Protein AF-A0A9X1HE15-F1 (afdb_monomer_lite)

Sequence (125 aa):
MEEALKWGICILLVYFLLHNGFDIQVSTKIRYVFDTVNDTISVKSPLYSEKQIMKISEAVIFVQSEMGSWHYALGAKKSQFVKNHRISEFFGSGKKSNRRQDEYEKEVLAKIDKLIEAVYLKRSN

Foldseek 3Di:
DVVVVVVVVVVVVVVVCVVVVVVVQQPPDFDWDCDLVVQWTWTDRPVDDIDTQDGLLQWDWDWDDDPQWIFIWIAGVVQCPPRIHTDGDTAHPDPVSVVVVVVCCVPPVVVSVVSSVVSVVVVVD

Organism: NCBI:txid2872310

pLDDT: mean 73.93, std 10.52, range [52.28, 91.19]

Radius of gyration: 20.79 Å; chains: 1; bounding box: 48×37×65 Å

Structure (mmCIF, N/CA/C/O backbone):
data_AF-A0A9X1HE15-F1
#
_entry.id   AF-A0A9X1HE15-F1
#
loop_
_atom_site.group_PDB
_atom_site.id
_atom_site.type_symbol
_atom_site.label_atom_id
_atom_site.label_alt_id
_atom_site.label_comp_id
_atom_site.label_asym_id
_atom_site.label_entity_id
_atom_site.label_seq_id
_atom_site.pdbx_PDB_ins_code
_atom_site.Cartn_x
_atom_site.Cartn_y
_atom_site.Cartn_z
_atom_site.occupancy
_atom_site.B_iso_or_equiv
_atom_site.auth_seq_id
_atom_site.auth_comp_id
_atom_site.auth_asym_id
_atom_site.auth_atom_id
_atom_site.pdbx_PDB_model_num
ATOM 1 N N . MET A 1 1 ? 31.341 17.967 -38.559 1.00 61.34 1 MET A N 1
ATOM 2 C CA . MET A 1 1 ? 29.932 17.521 -38.438 1.00 61.34 1 MET A CA 1
ATOM 3 C C . MET A 1 1 ? 29.781 16.330 -37.496 1.00 61.34 1 MET A C 1
ATOM 5 O O . MET A 1 1 ? 28.866 16.359 -36.688 1.00 61.34 1 MET A O 1
ATOM 9 N N . GLU A 1 2 ? 30.675 15.336 -37.527 1.00 78.69 2 GLU A N 1
ATOM 10 C CA . GLU A 1 2 ? 30.579 14.151 -36.651 1.00 78.69 2 GLU A CA 1
ATOM 11 C C . GLU A 1 2 ? 30.657 14.452 -35.146 1.00 78.69 2 GLU A C 1
ATOM 13 O O . GLU A 1 2 ? 29.911 13.868 -34.369 1.00 78.69 2 GLU A O 1
ATOM 18 N N . GLU A 1 3 ? 31.500 15.398 -34.725 1.00 82.56 3 GLU A N 1
ATOM 19 C CA . GLU A 1 3 ? 31.625 15.778 -33.309 1.00 82.56 3 GLU A CA 1
ATOM 20 C C . GLU A 1 3 ? 30.323 16.375 -32.750 1.00 82.56 3 GLU A C 1
ATOM 22 O O . GLU A 1 3 ? 29.842 15.959 -31.700 1.00 82.56 3 GLU A O 1
ATOM 27 N N . ALA A 1 4 ? 29.686 17.288 -33.488 1.00 84.62 4 ALA A N 1
ATOM 28 C CA . ALA A 1 4 ? 28.412 17.884 -33.080 1.00 84.62 4 ALA A CA 1
ATOM 29 C C . ALA A 1 4 ? 27.282 16.840 -32.987 1.00 84.62 4 ALA A C 1
ATOM 31 O O . ALA A 1 4 ? 26.444 16.913 -32.090 1.00 84.62 4 ALA A O 1
ATOM 32 N N . LEU A 1 5 ? 27.290 15.837 -33.874 1.00 88.31 5 LEU A N 1
ATOM 33 C CA . LEU A 1 5 ? 26.337 14.728 -33.839 1.00 88.31 5 LEU A CA 1
ATOM 34 C C . LEU A 1 5 ? 26.560 13.826 -32.614 1.00 88.31 5 LEU A C 1
ATOM 36 O O . LEU A 1 5 ? 25.594 13.464 -31.946 1.00 88.31 5 LEU A O 1
ATOM 40 N N . LYS A 1 6 ? 27.819 13.515 -32.271 1.00 88.31 6 LYS A N 1
ATOM 41 C CA . LYS A 1 6 ? 28.164 12.750 -31.059 1.00 88.31 6 LYS A CA 1
ATOM 42 C C . LYS A 1 6 ? 27.694 13.460 -29.791 1.00 88.31 6 LYS A C 1
ATOM 44 O O . LYS A 1 6 ? 27.052 12.835 -28.952 1.00 88.31 6 LYS A O 1
ATOM 49 N N . TRP A 1 7 ? 27.946 14.765 -29.670 1.00 90.94 7 TRP A N 1
ATOM 50 C CA . TRP A 1 7 ? 27.477 15.554 -28.527 1.00 90.94 7 TRP A CA 1
ATOM 51 C C . TRP A 1 7 ? 25.949 15.611 -28.446 1.00 90.94 7 TRP A C 1
ATOM 53 O O . TRP A 1 7 ? 25.395 15.436 -27.362 1.00 90.94 7 TRP A O 1
ATOM 63 N N . GLY A 1 8 ? 25.263 15.770 -29.583 1.00 91.00 8 GLY A N 1
ATOM 64 C CA . GLY A 1 8 ? 23.801 15.714 -29.640 1.00 91.00 8 GLY A CA 1
ATOM 65 C C . GLY A 1 8 ? 23.238 14.374 -29.155 1.00 91.00 8 GLY A C 1
ATOM 66 O O . GLY A 1 8 ? 22.309 14.350 -28.348 1.00 91.00 8 GLY A O 1
ATOM 67 N N . ILE A 1 9 ? 23.842 13.257 -29.575 1.00 90.25 9 ILE A N 1
ATOM 68 C CA . ILE A 1 9 ? 23.454 11.910 -29.128 1.00 90.25 9 ILE A CA 1
ATOM 69 C C . ILE A 1 9 ? 23.723 11.729 -27.627 1.00 90.25 9 ILE A C 1
ATOM 71 O O . ILE A 1 9 ? 22.858 11.223 -26.913 1.00 90.25 9 ILE A O 1
ATOM 75 N N . CYS A 1 10 ? 24.874 12.183 -27.119 1.00 88.69 10 CYS A N 1
ATOM 76 C CA . CYS A 1 10 ? 25.191 12.117 -25.690 1.00 88.69 10 CYS A CA 1
ATOM 77 C C . CYS A 1 10 ? 24.172 12.886 -24.835 1.00 88.69 10 CYS A C 1
ATOM 79 O O . CYS A 1 10 ? 23.725 12.371 -23.812 1.00 88.69 10 CYS A O 1
ATOM 81 N N . ILE A 1 11 ? 23.759 14.083 -25.265 1.00 91.19 11 ILE A N 1
ATOM 82 C CA . ILE A 1 11 ? 22.754 14.888 -24.554 1.00 91.19 11 ILE A CA 1
ATOM 83 C C . ILE A 1 11 ? 21.398 14.169 -24.525 1.00 91.19 11 ILE A C 1
ATOM 85 O O . ILE A 1 11 ? 20.769 14.098 -23.469 1.00 91.19 11 ILE A O 1
ATOM 89 N N . LEU A 1 12 ? 20.967 13.586 -25.649 1.00 89.31 12 LEU A N 1
ATOM 90 C CA . LEU A 1 12 ? 19.710 12.832 -25.722 1.00 89.31 12 LEU A CA 1
ATOM 91 C C . LEU A 1 12 ? 19.722 11.582 -24.831 1.00 89.31 12 LEU A C 1
ATOM 93 O O . LEU A 1 12 ? 18.736 11.313 -24.145 1.00 89.31 12 LEU A O 1
ATOM 97 N N . LEU A 1 13 ? 20.837 10.845 -24.794 1.00 87.12 13 LEU A N 1
ATOM 98 C CA . LEU A 1 13 ? 20.984 9.664 -23.937 1.00 87.12 13 LEU A CA 1
ATOM 99 C C . LEU A 1 13 ? 20.935 10.029 -22.451 1.00 87.12 13 LEU A C 1
ATOM 101 O O . LEU A 1 13 ? 20.236 9.371 -21.683 1.00 87.12 13 LEU A O 1
ATOM 105 N N . VAL A 1 14 ? 21.624 11.100 -22.045 1.00 88.19 14 VAL A N 1
ATOM 106 C CA . VAL A 1 14 ? 21.584 11.588 -20.658 1.00 88.19 14 VAL A CA 1
ATOM 107 C C . VAL A 1 14 ? 20.178 12.056 -20.285 1.00 88.19 14 VAL A C 1
ATOM 109 O O . VAL A 1 14 ? 19.687 11.702 -19.214 1.00 88.19 14 VAL A O 1
ATOM 112 N N . TYR A 1 15 ? 19.494 12.785 -21.170 1.00 87.56 15 TYR A N 1
ATOM 113 C CA . TYR A 1 15 ? 18.117 13.224 -20.938 1.00 87.56 15 TYR A CA 1
ATOM 114 C C . TYR A 1 15 ? 17.158 12.039 -20.751 1.00 87.56 15 TYR A C 1
ATOM 116 O O . TYR A 1 15 ? 16.374 12.020 -19.801 1.00 87.56 15 TYR A O 1
ATOM 124 N N . PHE A 1 16 ? 17.259 11.016 -21.605 1.00 84.94 16 PHE A N 1
ATOM 125 C CA . PHE A 1 16 ? 16.421 9.820 -21.516 1.00 84.94 16 PHE A CA 1
ATOM 126 C C . PHE A 1 16 ? 16.676 9.025 -20.229 1.00 84.94 16 PHE A C 1
ATOM 128 O O . PHE A 1 16 ? 15.731 8.574 -19.583 1.00 84.94 16 PHE A O 1
ATOM 135 N N . LEU A 1 17 ? 17.942 8.887 -19.821 1.00 82.62 17 LEU A N 1
ATOM 136 C CA . LEU A 1 17 ? 18.313 8.211 -18.576 1.00 82.62 17 LEU A CA 1
ATOM 137 C C . LEU A 1 17 ? 17.803 8.957 -17.339 1.00 82.62 17 LEU A C 1
ATOM 139 O O . LEU A 1 17 ? 17.290 8.320 -16.420 1.00 82.62 17 LEU A O 1
ATOM 143 N N . LEU A 1 18 ? 17.901 10.290 -17.324 1.00 81.12 18 LEU A N 1
ATOM 144 C CA . LEU A 1 18 ? 17.373 11.109 -16.232 1.00 81.12 18 LEU A CA 1
ATOM 145 C C . LEU A 1 18 ? 15.848 11.001 -16.138 1.00 81.12 18 LEU A C 1
ATOM 147 O O . LEU A 1 18 ? 15.326 10.792 -15.046 1.00 81.12 18 LEU A O 1
ATOM 151 N N . HIS A 1 19 ? 15.141 11.089 -17.268 1.00 78.12 19 HIS A N 1
ATOM 152 C CA . HIS A 1 19 ? 13.682 10.997 -17.282 1.00 78.12 19 HIS A CA 1
ATOM 153 C C . HIS A 1 19 ? 13.191 9.605 -16.853 1.00 78.12 19 HIS A C 1
ATOM 155 O O . HIS A 1 19 ? 12.318 9.495 -15.995 1.00 78.12 19 HIS A O 1
ATOM 161 N N . ASN A 1 20 ? 13.779 8.538 -17.400 1.00 68.81 20 ASN A N 1
ATOM 162 C CA . ASN A 1 20 ? 13.384 7.164 -17.086 1.00 68.81 20 ASN A CA 1
ATOM 163 C C . ASN A 1 20 ? 13.743 6.781 -15.637 1.00 68.81 20 ASN A C 1
ATOM 165 O O . ASN A 1 20 ? 12.955 6.159 -14.928 1.00 68.81 20 ASN A O 1
ATOM 169 N N . GLY A 1 21 ? 14.914 7.212 -15.154 1.00 65.31 21 GLY A N 1
ATOM 170 C CA . GLY A 1 21 ? 15.328 6.983 -13.769 1.00 65.31 21 GLY A CA 1
ATOM 171 C C . GLY A 1 21 ? 14.381 7.623 -12.750 1.00 65.31 21 GLY A C 1
ATOM 172 O O . GLY A 1 21 ? 14.080 7.012 -11.723 1.00 65.31 21 GLY A O 1
ATOM 173 N N . PHE A 1 22 ? 13.864 8.818 -13.050 1.00 63.88 22 PHE A N 1
ATOM 174 C CA . PHE A 1 22 ? 12.949 9.532 -12.160 1.00 63.88 22 PHE A CA 1
ATOM 175 C C . PHE A 1 22 ? 11.589 8.831 -12.034 1.00 63.88 22 PHE A C 1
ATOM 177 O O . PHE A 1 22 ? 11.092 8.649 -10.919 1.00 63.88 22 PHE A O 1
ATOM 184 N N . ASP A 1 23 ? 11.028 8.357 -13.150 1.00 61.50 23 ASP A N 1
ATOM 185 C CA . ASP A 1 23 ? 9.749 7.636 -13.156 1.00 61.50 23 ASP A CA 1
ATOM 186 C C . ASP A 1 23 ? 9.819 6.329 -12.349 1.00 61.50 23 ASP A C 1
ATOM 188 O O . ASP A 1 23 ? 8.919 6.012 -11.561 1.00 61.50 23 ASP A O 1
ATOM 192 N N . ILE A 1 24 ? 10.931 5.596 -12.464 1.00 62.22 24 ILE A N 1
ATOM 193 C CA . ILE A 1 24 ? 11.154 4.356 -11.708 1.00 62.22 24 ILE A CA 1
ATOM 194 C C . ILE A 1 24 ? 11.240 4.644 -10.202 1.00 62.22 24 ILE A C 1
ATOM 196 O O . ILE A 1 24 ? 10.679 3.911 -9.384 1.00 62.22 24 ILE A O 1
ATOM 200 N N . GLN A 1 25 ? 11.908 5.722 -9.795 1.00 56.84 25 GLN A N 1
ATOM 201 C CA . GLN A 1 25 ? 12.137 6.009 -8.379 1.00 56.84 25 GLN A CA 1
ATOM 202 C C . GLN A 1 25 ? 10.855 6.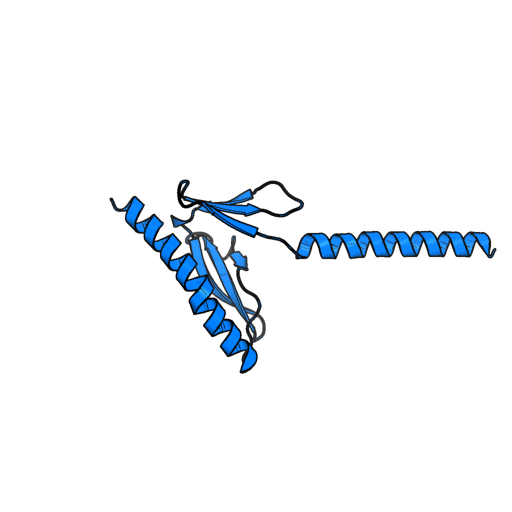439 -7.640 1.00 56.84 25 GLN A C 1
ATOM 204 O O . GLN A 1 25 ? 10.679 6.100 -6.466 1.00 56.84 25 GLN A O 1
ATOM 209 N N . VAL A 1 26 ? 9.932 7.119 -8.331 1.00 55.38 26 VAL A N 1
ATOM 210 C CA . VAL A 1 26 ? 8.643 7.570 -7.774 1.00 55.38 26 VAL A CA 1
ATOM 211 C C . VAL A 1 26 ? 7.643 6.420 -7.621 1.00 55.38 26 VAL A C 1
ATOM 213 O O . VAL A 1 26 ? 6.923 6.366 -6.623 1.00 55.38 26 VAL A O 1
ATOM 216 N N . SER A 1 27 ? 7.627 5.461 -8.550 1.00 52.28 27 SER A N 1
ATOM 217 C CA . SER A 1 27 ? 6.653 4.359 -8.530 1.00 52.28 27 SER A CA 1
ATOM 218 C C . SER A 1 27 ? 6.879 3.357 -7.381 1.00 52.28 27 SER A C 1
ATOM 220 O O . SER A 1 27 ? 5.951 2.714 -6.894 1.00 52.28 27 SER A O 1
ATOM 222 N N . THR A 1 28 ? 8.114 3.232 -6.883 1.00 52.50 28 THR A N 1
ATOM 223 C CA . THR A 1 28 ? 8.546 1.968 -6.260 1.00 52.50 28 THR A CA 1
ATOM 224 C C . THR A 1 28 ? 8.396 1.879 -4.729 1.00 52.50 28 THR A C 1
ATOM 226 O O . THR A 1 28 ? 8.663 0.817 -4.170 1.00 52.50 28 THR A O 1
ATOM 229 N N . LYS A 1 29 ? 8.012 2.929 -3.975 1.00 55.03 29 LYS A N 1
ATOM 230 C CA . LYS A 1 29 ? 8.105 2.815 -2.492 1.00 55.03 29 LYS A CA 1
ATOM 231 C C . LYS A 1 29 ? 7.154 3.645 -1.633 1.00 55.03 29 LYS A C 1
ATOM 233 O O . LYS A 1 29 ? 7.545 4.105 -0.561 1.00 55.03 29 LYS A O 1
ATOM 238 N N . ILE A 1 30 ? 5.897 3.788 -2.036 1.00 60.25 30 ILE A N 1
ATOM 239 C CA . ILE A 1 30 ? 4.866 4.307 -1.127 1.00 60.25 30 ILE A CA 1
ATOM 240 C C . ILE A 1 30 ? 4.685 3.295 0.018 1.00 60.25 30 ILE A C 1
ATOM 242 O O . ILE A 1 30 ? 4.185 2.193 -0.190 1.00 60.25 30 ILE A O 1
ATOM 246 N N . ARG A 1 31 ? 5.146 3.641 1.225 1.00 65.12 31 ARG A N 1
ATOM 247 C CA . ARG A 1 31 ? 4.961 2.829 2.436 1.00 65.12 31 ARG A CA 1
ATOM 248 C C . ARG A 1 31 ? 3.863 3.426 3.299 1.00 65.12 31 ARG A C 1
ATOM 250 O O . ARG A 1 31 ? 3.932 4.599 3.655 1.00 65.12 31 ARG A O 1
ATOM 257 N N . TYR A 1 32 ? 2.892 2.600 3.664 1.00 66.31 32 TYR A N 1
ATOM 258 C CA . TYR A 1 32 ? 1.858 2.948 4.631 1.00 66.31 32 TYR A CA 1
ATOM 259 C C . TYR A 1 32 ? 2.355 2.600 6.034 1.00 66.31 32 TYR A C 1
ATOM 261 O O . TYR A 1 32 ? 2.741 1.460 6.293 1.00 66.31 32 TYR A O 1
ATOM 269 N N . VAL A 1 33 ? 2.383 3.590 6.920 1.00 68.44 33 VAL A N 1
ATOM 270 C CA . VAL A 1 33 ? 2.716 3.424 8.335 1.00 68.44 33 VAL A CA 1
ATOM 271 C C . VAL A 1 33 ? 1.431 3.620 9.125 1.00 68.44 33 VAL A C 1
ATOM 273 O O . VAL A 1 33 ? 0.828 4.692 9.086 1.00 68.44 33 VAL A O 1
ATOM 276 N N . PHE A 1 34 ? 1.003 2.558 9.801 1.00 66.81 34 PHE A N 1
ATOM 277 C CA . PHE A 1 34 ? -0.147 2.570 10.696 1.00 66.81 34 PHE A CA 1
ATOM 278 C C . PHE A 1 34 ? 0.374 2.762 12.120 1.00 66.81 34 PHE A C 1
ATOM 280 O O . PHE A 1 34 ? 0.950 1.839 12.695 1.00 66.81 34 PHE A O 1
ATOM 287 N N . ASP A 1 35 ? 0.210 3.961 12.671 1.00 68.44 35 ASP A N 1
ATOM 288 C CA . ASP A 1 35 ? 0.567 4.257 14.056 1.00 68.44 35 ASP A CA 1
ATOM 289 C C . ASP A 1 35 ? -0.663 4.078 14.959 1.00 68.44 35 ASP A C 1
ATOM 291 O O . ASP A 1 35 ? -1.542 4.939 15.054 1.00 68.44 35 ASP A O 1
ATOM 295 N N . THR A 1 36 ? -0.725 2.929 15.636 1.00 62.69 36 THR A N 1
ATOM 296 C CA . THR A 1 36 ? -1.800 2.571 16.575 1.00 62.69 36 THR A CA 1
ATOM 297 C C . THR A 1 36 ? -1.775 3.376 17.875 1.00 62.69 36 THR A C 1
ATOM 299 O O . THR A 1 36 ? -2.752 3.357 18.626 1.00 62.69 36 THR A O 1
ATOM 302 N N . VAL A 1 37 ? -0.667 4.055 18.191 1.00 62.47 37 VAL A N 1
ATOM 303 C CA . VAL A 1 37 ? -0.544 4.880 19.402 1.00 62.47 37 VAL A CA 1
ATOM 304 C C . VAL A 1 37 ? -1.224 6.223 19.175 1.00 62.47 37 VAL A C 1
ATOM 306 O O . VAL A 1 37 ? -2.011 6.648 20.022 1.00 62.47 37 VAL A O 1
ATOM 309 N N . ASN A 1 38 ? -0.969 6.835 18.017 1.00 60.69 38 ASN A N 1
ATOM 310 C CA . ASN A 1 38 ? -1.481 8.159 17.663 1.00 60.69 38 ASN A CA 1
ATOM 311 C C . ASN A 1 38 ? -2.783 8.135 16.841 1.00 60.69 38 ASN A C 1
ATOM 313 O O . ASN A 1 38 ? -3.342 9.198 16.573 1.00 6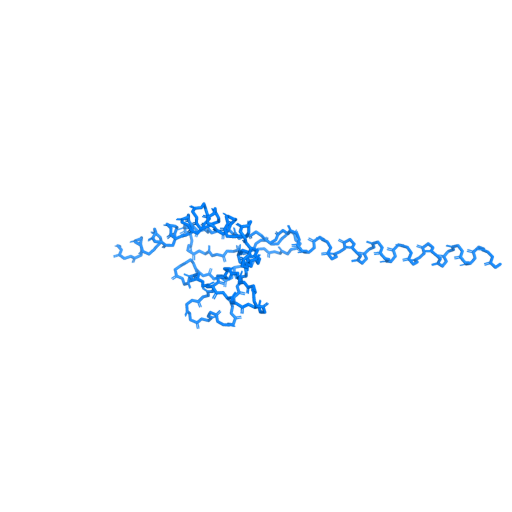0.69 38 ASN A O 1
ATOM 317 N N . ASP A 1 39 ? -3.292 6.951 16.472 1.00 66.25 39 ASP A N 1
ATOM 318 C CA . ASP A 1 39 ? -4.483 6.786 15.619 1.00 66.25 39 ASP A CA 1
ATOM 319 C C . ASP A 1 39 ? -4.292 7.463 14.247 1.00 66.25 39 ASP A C 1
ATOM 321 O O . ASP A 1 39 ? -5.194 8.111 13.713 1.00 66.25 39 ASP A O 1
ATOM 325 N N . THR A 1 40 ? -3.092 7.350 13.669 1.00 66.62 40 THR A N 1
ATOM 326 C CA . THR A 1 40 ? -2.735 8.016 12.409 1.00 66.62 40 THR A CA 1
ATOM 327 C C . THR A 1 40 ? -2.229 7.037 11.355 1.00 66.62 40 THR A C 1
ATOM 329 O O . THR A 1 40 ? -1.489 6.093 11.624 1.00 66.62 40 THR A O 1
ATOM 332 N N . ILE A 1 41 ? -2.655 7.276 10.116 1.00 69.62 41 ILE A N 1
ATOM 333 C CA . ILE A 1 41 ? -2.154 6.610 8.918 1.00 69.62 41 ILE A CA 1
ATOM 334 C C . ILE A 1 41 ? -1.324 7.632 8.160 1.00 69.62 41 ILE A C 1
ATOM 336 O O . ILE A 1 41 ? -1.848 8.600 7.591 1.00 69.62 41 ILE A O 1
ATOM 340 N N . SER A 1 42 ? -0.021 7.392 8.156 1.00 64.75 42 SER A N 1
ATOM 341 C CA . SER A 1 42 ? 0.954 8.188 7.430 1.00 64.75 42 SER A CA 1
ATOM 342 C C . SER A 1 42 ? 1.405 7.450 6.182 1.00 64.75 42 SER A C 1
ATOM 344 O O . SER A 1 42 ? 1.645 6.242 6.199 1.00 64.75 42 SER A O 1
ATOM 346 N N . VAL A 1 43 ? 1.573 8.188 5.090 1.00 67.69 43 VAL A N 1
ATOM 347 C CA . VAL A 1 43 ? 2.255 7.677 3.905 1.00 67.69 43 VAL A CA 1
ATOM 348 C C . VAL A 1 43 ? 3.654 8.248 3.846 1.00 67.69 43 VAL A C 1
ATOM 350 O O . VAL A 1 43 ? 3.861 9.463 3.833 1.00 67.69 43 VAL A O 1
ATOM 353 N N . LYS A 1 44 ? 4.618 7.335 3.775 1.00 63.41 44 LYS A N 1
ATOM 354 C CA . LYS A 1 44 ? 6.029 7.636 3.614 1.00 63.41 44 LYS A CA 1
ATOM 355 C C . LYS A 1 44 ? 6.439 7.307 2.188 1.00 63.41 44 LYS A C 1
ATOM 357 O O . LYS A 1 44 ? 6.536 6.139 1.812 1.00 63.41 44 LYS A O 1
ATOM 362 N N . SER A 1 45 ? 6.683 8.346 1.400 1.00 61.38 45 SER A N 1
ATOM 363 C CA . SER A 1 45 ? 7.362 8.216 0.114 1.00 61.38 45 SER A CA 1
ATOM 364 C C . SER A 1 45 ? 8.872 8.370 0.339 1.00 61.38 45 SER A C 1
ATOM 366 O O . SER A 1 45 ? 9.278 9.157 1.190 1.00 61.38 45 SER A O 1
ATOM 368 N N . PRO A 1 46 ? 9.739 7.637 -0.375 1.00 56.44 46 PRO A N 1
ATOM 369 C CA . PRO A 1 46 ? 11.189 7.791 -0.259 1.00 56.44 46 PRO A CA 1
ATOM 370 C C . PRO A 1 46 ? 11.687 9.177 -0.695 1.00 56.44 46 PRO A C 1
ATOM 372 O O . PRO A 1 46 ? 12.790 9.551 -0.315 1.00 56.44 46 PRO A O 1
ATOM 375 N N . LEU A 1 47 ? 10.894 9.922 -1.475 1.00 56.16 47 LEU A N 1
ATOM 376 C CA . LEU A 1 47 ? 11.262 11.227 -2.036 1.00 56.16 47 LEU A CA 1
ATOM 377 C C . LEU A 1 47 ? 10.535 12.417 -1.384 1.00 56.16 47 LEU A C 1
ATOM 379 O O . LEU A 1 47 ? 10.923 13.557 -1.617 1.00 56.16 47 LEU A O 1
ATOM 383 N N . TYR A 1 48 ? 9.503 12.181 -0.567 1.00 54.97 48 TYR A N 1
ATOM 384 C CA . TYR A 1 48 ? 8.699 13.245 0.046 1.00 54.97 48 TYR A CA 1
ATOM 385 C C . TYR A 1 48 ? 8.561 13.055 1.557 1.00 54.97 48 TYR A C 1
ATOM 387 O O . TYR A 1 48 ? 8.564 11.929 2.054 1.00 54.97 48 TYR A O 1
ATOM 395 N N . SER A 1 49 ? 8.412 14.175 2.276 1.00 55.09 49 SER A N 1
ATOM 396 C CA . SER A 1 49 ? 8.158 14.185 3.721 1.00 55.09 49 SER A CA 1
ATOM 397 C C . SER A 1 49 ? 6.916 13.362 4.067 1.00 55.09 49 SER A C 1
ATOM 399 O O . SER A 1 49 ? 5.956 13.312 3.293 1.00 55.09 49 SER A O 1
ATOM 401 N N . GLU A 1 50 ? 6.954 12.712 5.229 1.00 63.38 50 GLU A N 1
ATOM 402 C CA . GLU A 1 50 ? 5.853 11.910 5.750 1.00 63.38 50 GLU A CA 1
ATOM 403 C C . GLU A 1 50 ? 4.575 12.749 5.788 1.00 63.38 50 GLU A C 1
ATOM 405 O O . GLU A 1 50 ? 4.508 13.785 6.453 1.00 63.38 50 GLU A O 1
ATOM 410 N N . LYS A 1 51 ? 3.561 12.315 5.035 1.00 64.06 51 LYS A N 1
ATOM 411 C CA . LYS A 1 51 ? 2.280 13.010 4.980 1.00 64.06 51 LYS A CA 1
ATOM 412 C C . LYS A 1 51 ? 1.240 12.171 5.695 1.00 64.06 51 LYS A C 1
ATOM 414 O O . LYS A 1 51 ? 0.925 11.059 5.267 1.00 64.06 51 LYS A O 1
ATOM 419 N N . GLN A 1 52 ? 0.679 12.733 6.760 1.00 67.69 52 GLN A N 1
ATOM 420 C CA . GLN A 1 52 ? -0.500 12.171 7.399 1.00 67.69 52 GLN A CA 1
ATOM 421 C C . GLN A 1 52 ? -1.669 12.235 6.414 1.00 67.69 52 GLN A C 1
ATOM 423 O O . GLN A 1 52 ? -2.031 13.309 5.925 1.00 67.69 52 GLN A O 1
ATOM 428 N N . ILE A 1 53 ? -2.244 11.077 6.103 1.00 69.19 53 ILE A N 1
ATOM 429 C CA . ILE A 1 53 ? -3.333 10.970 5.132 1.00 69.19 53 ILE A CA 1
ATOM 430 C C . ILE A 1 53 ? -4.683 10.941 5.837 1.00 69.19 53 ILE A C 1
ATOM 432 O O . ILE A 1 53 ? -5.606 11.660 5.444 1.00 69.19 53 ILE A O 1
ATOM 436 N N . MET A 1 54 ? -4.805 10.101 6.865 1.00 70.75 54 MET A N 1
ATOM 437 C CA . MET A 1 54 ? -6.063 9.876 7.575 1.00 70.75 54 MET A CA 1
ATOM 438 C C . MET A 1 54 ? -5.816 9.335 8.987 1.00 70.75 54 MET A C 1
ATOM 440 O O . MET A 1 54 ? -4.683 9.020 9.350 1.00 70.75 54 MET A O 1
ATOM 444 N N . LYS A 1 55 ? -6.875 9.248 9.794 1.00 74.44 55 LYS A N 1
ATOM 445 C CA . LYS A 1 55 ? -6.851 8.559 11.091 1.00 74.44 55 LYS A CA 1
ATOM 446 C C . LYS A 1 55 ? -7.172 7.076 10.912 1.00 74.44 55 LYS A C 1
ATOM 448 O O . LYS A 1 55 ? -7.935 6.749 10.004 1.00 74.44 55 LYS A O 1
ATOM 453 N N . ILE A 1 56 ? -6.638 6.196 11.764 1.00 71.00 56 ILE A N 1
ATOM 454 C CA . ILE A 1 56 ? -6.928 4.747 11.682 1.00 71.00 56 ILE A CA 1
ATOM 455 C C . ILE A 1 56 ? -8.414 4.494 11.953 1.00 71.00 56 ILE A C 1
ATOM 457 O O . ILE A 1 56 ? -9.053 3.730 11.237 1.00 71.00 56 ILE A O 1
ATOM 461 N N . SER A 1 57 ? -8.997 5.214 12.910 1.00 65.94 57 SER A N 1
ATOM 462 C CA . SER A 1 57 ? -10.421 5.149 13.253 1.00 65.94 57 SER A CA 1
ATOM 463 C C . SER A 1 57 ? -11.370 5.551 12.120 1.00 65.94 57 SER A C 1
ATOM 465 O O . SER A 1 57 ? -12.538 5.172 12.131 1.00 65.94 57 SER A O 1
ATOM 467 N N . GLU A 1 58 ? -10.900 6.306 11.128 1.00 70.06 58 GLU A N 1
ATOM 468 C CA . GLU A 1 58 ? -11.697 6.674 9.956 1.00 70.06 58 GLU A CA 1
ATOM 469 C C . GLU A 1 58 ? -11.364 5.821 8.730 1.00 70.06 58 GLU A C 1
ATOM 471 O O . GLU A 1 58 ? -11.981 6.019 7.687 1.00 70.06 58 GLU A O 1
ATOM 476 N N . ALA A 1 59 ? -10.422 4.884 8.829 1.00 72.25 59 ALA A N 1
ATOM 477 C CA . ALA A 1 59 ? -9.990 4.062 7.713 1.00 72.25 59 ALA A CA 1
ATOM 478 C C . ALA A 1 59 ? -11.017 2.968 7.398 1.00 72.25 59 ALA A C 1
ATOM 480 O O . ALA A 1 59 ? -11.485 2.253 8.283 1.00 72.25 59 ALA A O 1
ATOM 481 N N . VAL A 1 60 ? -11.361 2.836 6.121 1.00 72.81 60 VAL A N 1
ATOM 482 C CA . VAL A 1 60 ? -12.254 1.801 5.600 1.00 72.81 60 VAL A CA 1
ATOM 483 C C . VAL A 1 60 ? -11.600 1.185 4.374 1.00 72.81 60 VAL A C 1
ATOM 485 O O . VAL A 1 60 ? -11.169 1.903 3.468 1.00 72.81 60 VAL A O 1
ATOM 488 N N . ILE A 1 61 ? -11.528 -0.144 4.350 1.00 78.75 61 ILE A N 1
ATOM 489 C CA . ILE A 1 61 ? -11.087 -0.901 3.181 1.00 78.75 61 ILE A CA 1
ATOM 490 C C . ILE A 1 61 ? -12.306 -1.169 2.303 1.00 78.75 61 ILE A C 1
ATOM 492 O O . ILE A 1 61 ? -13.346 -1.611 2.788 1.00 78.75 61 ILE A O 1
ATOM 496 N N . PHE A 1 62 ? -12.179 -0.917 1.007 1.00 79.94 62 PHE A N 1
ATOM 497 C CA . PHE A 1 62 ? -13.199 -1.265 0.027 1.00 79.94 62 PHE A CA 1
ATOM 498 C C . PHE A 1 62 ? -12.562 -1.818 -1.247 1.00 79.94 62 PHE A C 1
ATOM 500 O O . PHE A 1 62 ? -11.401 -1.548 -1.562 1.00 79.94 62 PHE A O 1
ATOM 507 N N . VAL A 1 63 ? -13.339 -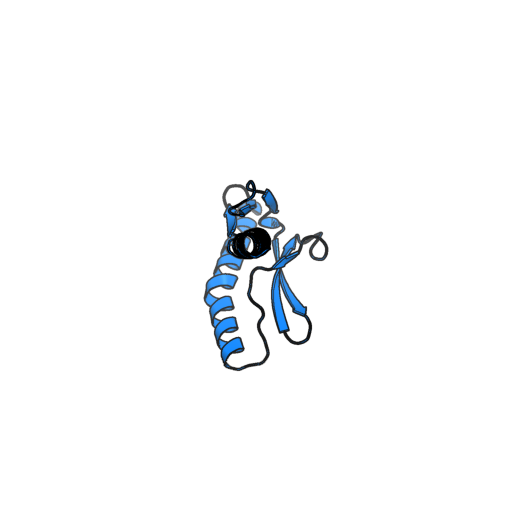2.610 -1.983 1.00 80.94 63 VAL A N 1
ATOM 508 C CA . VAL A 1 63 ? -12.938 -3.147 -3.284 1.00 80.94 63 VAL A CA 1
ATOM 509 C C . VAL A 1 63 ? -13.356 -2.162 -4.365 1.00 80.94 63 VAL A C 1
ATOM 511 O O . VAL A 1 63 ? -14.527 -1.794 -4.456 1.00 80.94 63 VAL A O 1
ATOM 514 N N . GLN A 1 64 ? -12.406 -1.750 -5.196 1.00 79.00 64 GLN A N 1
ATOM 515 C CA . GLN A 1 64 ? -12.654 -0.901 -6.351 1.00 79.00 64 GLN A CA 1
ATOM 516 C C . GLN A 1 64 ? -12.389 -1.691 -7.633 1.00 79.00 64 GLN A C 1
ATOM 518 O O . GLN A 1 64 ? -11.306 -2.242 -7.825 1.00 79.00 64 GLN A O 1
ATOM 523 N N . SER A 1 65 ? -13.394 -1.757 -8.507 1.00 78.06 65 SER A N 1
ATOM 524 C CA . SER A 1 65 ? -13.308 -2.432 -9.805 1.00 78.06 65 SER A CA 1
ATOM 525 C C . SER A 1 65 ? -12.989 -1.420 -10.905 1.00 78.06 65 SER A C 1
ATOM 527 O O . SER A 1 65 ? -13.744 -0.473 -11.113 1.00 78.06 65 SER A O 1
ATOM 529 N N . GLU A 1 66 ? -11.906 -1.650 -11.643 1.00 73.81 66 GLU A N 1
ATOM 530 C CA . GLU A 1 66 ? -11.498 -0.888 -12.823 1.00 73.81 66 GLU A CA 1
ATOM 531 C C . GLU A 1 66 ? -11.287 -1.846 -14.008 1.00 73.81 66 GLU A C 1
ATOM 533 O O . GLU A 1 66 ? -10.423 -2.724 -13.982 1.00 73.81 66 GLU A O 1
ATOM 538 N N . MET A 1 67 ? -12.097 -1.678 -15.062 1.00 74.62 67 MET A N 1
ATOM 539 C CA . MET A 1 67 ? -11.955 -2.368 -16.359 1.00 74.62 67 MET A CA 1
ATOM 540 C C . MET A 1 67 ? -11.771 -3.902 -16.271 1.00 74.62 67 MET A C 1
ATOM 542 O O . MET A 1 67 ? -10.899 -4.472 -16.920 1.00 74.62 67 MET A O 1
ATOM 546 N N . GLY A 1 68 ? -12.586 -4.591 -15.463 1.00 72.38 68 GLY A N 1
ATOM 547 C CA . GLY A 1 68 ? -12.544 -6.059 -15.333 1.00 72.38 68 GLY A CA 1
ATOM 548 C C . GLY A 1 68 ? -11.426 -6.594 -14.428 1.00 72.38 68 GLY A C 1
ATOM 549 O O . GLY A 1 68 ? -11.313 -7.805 -14.239 1.00 72.38 68 GLY A O 1
ATOM 550 N N . SER A 1 69 ? -10.640 -5.698 -13.836 1.00 77.25 69 SER A N 1
ATOM 551 C CA . SER A 1 69 ? -9.756 -5.974 -12.707 1.00 77.25 69 SER A CA 1
ATOM 552 C C . SER A 1 69 ? -10.272 -5.255 -11.463 1.00 77.25 69 SER A C 1
ATOM 554 O O . SER A 1 69 ? -10.976 -4.253 -11.569 1.00 77.25 69 SER A O 1
ATOM 556 N N . TRP A 1 70 ? -9.951 -5.742 -10.273 1.00 80.56 70 TRP A N 1
ATOM 557 C CA . TRP A 1 70 ? -10.294 -5.065 -9.026 1.00 80.56 70 TRP A CA 1
ATOM 558 C C . TRP A 1 70 ? -9.095 -4.994 -8.097 1.00 80.56 70 TRP A C 1
ATOM 560 O O . TRP A 1 70 ? -8.167 -5.791 -8.182 1.00 80.56 70 TRP A O 1
ATOM 570 N N . HIS A 1 71 ? -9.098 -4.012 -7.211 1.00 82.75 71 HIS A N 1
ATOM 571 C CA . HIS A 1 71 ? -8.067 -3.837 -6.202 1.00 82.75 71 HIS A CA 1
ATOM 572 C C . HIS A 1 71 ? -8.695 -3.386 -4.886 1.00 82.75 71 HIS A C 1
ATOM 574 O O . HIS A 1 71 ? -9.774 -2.793 -4.859 1.00 82.75 71 HIS A O 1
ATOM 580 N N . TYR A 1 72 ? -8.002 -3.656 -3.788 1.00 81.31 72 TYR A N 1
ATOM 581 C CA . TYR A 1 72 ? -8.322 -3.117 -2.481 1.00 81.31 72 TYR A CA 1
ATOM 582 C C . TYR A 1 72 ? -7.769 -1.696 -2.371 1.00 81.31 72 TYR A C 1
ATOM 584 O O . TYR A 1 72 ? -6.590 -1.425 -2.643 1.00 81.31 72 TYR A O 1
ATOM 592 N N . ALA A 1 73 ? -8.637 -0.784 -1.956 1.00 80.00 73 ALA A N 1
ATOM 593 C CA . ALA A 1 73 ? -8.305 0.593 -1.652 1.00 80.00 73 ALA A CA 1
ATOM 594 C C . ALA A 1 73 ? -8.689 0.912 -0.207 1.00 80.00 73 ALA A C 1
ATOM 596 O O . ALA A 1 73 ? -9.657 0.385 0.340 1.00 80.00 73 ALA A O 1
ATOM 597 N N . LEU A 1 74 ? -7.905 1.789 0.405 1.00 78.25 74 LEU A N 1
ATOM 598 C CA . LEU A 1 74 ? -8.152 2.349 1.719 1.00 78.25 74 LEU A CA 1
ATOM 599 C C . LEU 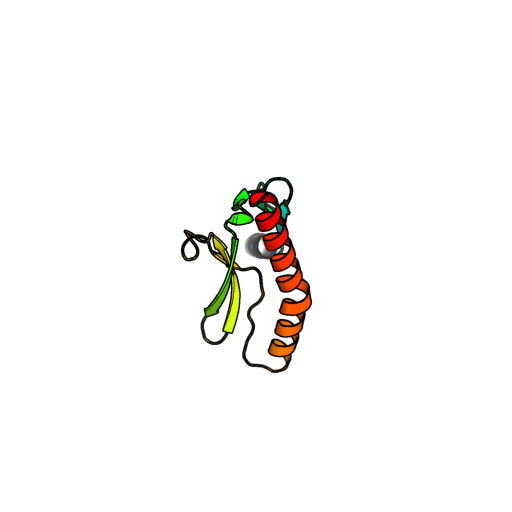A 1 74 ? -8.672 3.772 1.549 1.00 78.25 74 LEU A C 1
ATOM 601 O O . LEU A 1 74 ? -8.030 4.595 0.894 1.00 78.25 74 LEU A O 1
ATOM 605 N N . GLY A 1 75 ? -9.815 4.080 2.145 1.00 74.69 75 GLY A N 1
ATOM 606 C CA . GLY A 1 75 ? -10.370 5.427 2.144 1.00 74.69 75 GLY A CA 1
ATOM 607 C C . GLY A 1 75 ? -10.832 5.864 3.519 1.00 74.69 75 GLY A C 1
ATOM 608 O O . GLY A 1 75 ? -11.041 5.054 4.417 1.00 74.69 75 GLY A O 1
ATOM 609 N N . ALA A 1 76 ? -11.012 7.172 3.679 1.00 73.38 76 ALA A N 1
ATOM 610 C CA . ALA A 1 76 ? -11.625 7.719 4.881 1.00 73.38 76 ALA A CA 1
ATOM 611 C C . ALA A 1 76 ? -13.154 7.540 4.825 1.00 73.38 76 ALA A C 1
ATOM 613 O O . ALA A 1 76 ? -13.773 7.935 3.843 1.00 73.38 76 ALA A O 1
ATOM 614 N N . LYS A 1 77 ? -13.790 7.045 5.892 1.00 66.12 77 LYS A N 1
ATOM 615 C CA . LYS A 1 77 ? -15.237 6.756 6.007 1.00 66.12 77 LYS A CA 1
ATOM 616 C C . LYS A 1 77 ? -16.153 7.892 5.526 1.00 66.12 77 LYS A C 1
ATOM 618 O O . LYS A 1 77 ? -17.220 7.639 4.983 1.00 66.12 77 LYS A O 1
ATOM 623 N N . LYS A 1 78 ? -15.742 9.154 5.710 1.00 60.59 78 LYS A N 1
ATOM 624 C CA . LYS A 1 78 ? -16.492 10.356 5.283 1.00 60.59 78 LYS A CA 1
ATOM 625 C C . LYS A 1 78 ? -16.085 10.907 3.908 1.00 60.59 78 LYS A C 1
ATOM 627 O O . LYS A 1 78 ? -16.705 11.843 3.421 1.00 60.59 78 LYS A O 1
ATOM 632 N N . SER A 1 79 ? -15.027 10.378 3.297 1.00 59.72 79 SER A N 1
ATOM 633 C CA . SER A 1 79 ? -14.412 10.917 2.075 1.00 59.72 79 SER A CA 1
ATOM 634 C C . SER A 1 79 ? -13.852 9.813 1.165 1.00 59.72 79 SER A C 1
ATOM 636 O O . SER A 1 79 ? -12.885 10.021 0.437 1.00 59.72 79 SER A O 1
ATOM 638 N N . GLN A 1 80 ? -14.463 8.626 1.201 1.00 59.22 80 GLN A N 1
ATOM 639 C CA . GLN A 1 80 ? -13.936 7.403 0.582 1.00 59.22 80 GLN A CA 1
ATOM 640 C C . GLN A 1 80 ? -13.742 7.511 -0.938 1.00 59.22 80 GLN A C 1
ATOM 642 O O . GLN A 1 80 ? -12.876 6.845 -1.485 1.00 59.22 80 GLN A O 1
ATOM 647 N N . PHE A 1 81 ? -14.495 8.391 -1.606 1.00 57.72 81 PHE A N 1
ATOM 648 C CA . PHE A 1 81 ? -14.389 8.644 -3.047 1.00 57.72 81 PHE A CA 1
ATOM 649 C C . PHE A 1 81 ? -13.404 9.764 -3.419 1.00 57.72 81 PHE A C 1
ATOM 651 O O . PHE A 1 81 ? -13.020 9.870 -4.576 1.00 57.72 81 PHE A O 1
ATOM 658 N N . VAL A 1 82 ? -13.007 10.611 -2.461 1.00 55.00 82 VAL A N 1
ATOM 659 C CA . VAL A 1 82 ? -12.111 11.763 -2.698 1.00 55.00 82 VAL A CA 1
ATOM 660 C C . VAL A 1 82 ? -10.691 11.474 -2.204 1.00 55.00 82 VAL A C 1
ATOM 662 O O . VAL A 1 82 ? -9.724 11.984 -2.759 1.00 55.00 82 VAL A O 1
ATOM 665 N N . LYS A 1 83 ? -10.551 10.653 -1.157 1.00 60.62 83 LYS A N 1
ATOM 666 C CA . LYS A 1 83 ? -9.270 10.258 -0.559 1.00 60.62 83 LYS A CA 1
ATOM 667 C C . LYS A 1 83 ? -9.148 8.739 -0.522 1.00 60.62 83 LYS A C 1
ATOM 669 O O . LYS A 1 83 ? -9.135 8.147 0.557 1.00 60.62 83 LYS A O 1
ATOM 674 N N . ASN A 1 84 ? -9.114 8.119 -1.699 1.00 66.31 84 ASN A N 1
ATOM 675 C CA . ASN A 1 84 ? -8.829 6.698 -1.847 1.00 66.31 84 ASN A CA 1
ATOM 676 C C . ASN A 1 84 ? -7.342 6.472 -2.133 1.00 66.31 84 ASN A C 1
ATOM 678 O O . ASN A 1 84 ? -6.711 7.165 -2.927 1.00 66.31 84 ASN A O 1
ATOM 682 N N . HIS A 1 85 ? -6.768 5.489 -1.455 1.00 71.94 85 HIS A N 1
ATOM 683 C CA . HIS A 1 85 ? -5.381 5.097 -1.626 1.00 71.94 85 HIS A CA 1
ATOM 684 C C . HIS A 1 85 ? -5.322 3.604 -1.901 1.00 71.94 85 HIS A C 1
ATOM 686 O O . HIS A 1 85 ? -5.778 2.794 -1.098 1.00 71.94 85 HIS A O 1
ATOM 692 N N . ARG A 1 86 ? -4.768 3.230 -3.053 1.00 74.56 86 ARG A N 1
ATOM 693 C CA . ARG A 1 86 ? -4.607 1.827 -3.435 1.00 74.56 86 ARG A CA 1
ATOM 694 C C . ARG A 1 86 ? -3.628 1.137 -2.485 1.00 74.56 86 ARG A C 1
ATOM 696 O O . ARG A 1 86 ? -2.505 1.614 -2.303 1.00 74.56 86 ARG A O 1
ATOM 703 N N . ILE A 1 87 ? -4.058 0.018 -1.907 1.00 78.06 87 ILE A N 1
ATOM 704 C CA . ILE A 1 87 ? -3.250 -0.787 -0.978 1.00 78.06 87 ILE A CA 1
ATOM 705 C C . ILE A 1 87 ? -2.857 -2.147 -1.556 1.00 78.06 87 ILE A C 1
ATOM 707 O O . ILE A 1 87 ? -1.902 -2.751 -1.067 1.00 78.06 87 ILE A O 1
ATOM 711 N N . SER A 1 88 ? -3.549 -2.622 -2.596 1.00 77.69 88 SER A N 1
ATOM 712 C CA . SER A 1 88 ? -3.222 -3.876 -3.276 1.00 77.69 88 SER A CA 1
ATOM 713 C C . SER A 1 88 ? -2.853 -3.679 -4.741 1.00 77.69 88 SER A C 1
ATOM 715 O O . SER A 1 88 ? -3.155 -2.659 -5.362 1.00 77.69 88 SER A O 1
ATOM 717 N N . GLU A 1 89 ? -2.252 -4.716 -5.316 1.00 79.12 89 GLU A N 1
ATOM 718 C CA . GLU A 1 89 ? -2.160 -4.872 -6.764 1.00 79.12 89 GLU A CA 1
ATOM 719 C C . GLU A 1 89 ? -3.551 -5.088 -7.384 1.00 79.12 89 GLU A C 1
ATOM 721 O O . GLU A 1 89 ? -4.538 -5.332 -6.680 1.00 79.12 89 GLU A O 1
ATOM 726 N N . PHE A 1 90 ? -3.621 -5.010 -8.713 1.00 80.00 90 PHE A N 1
ATOM 727 C CA . PHE A 1 90 ? -4.811 -5.403 -9.454 1.00 80.00 90 PHE A CA 1
ATOM 728 C C . PHE A 1 90 ? -4.943 -6.925 -9.492 1.00 80.00 90 PHE A C 1
ATOM 730 O O . PHE A 1 90 ? -4.046 -7.639 -9.948 1.00 80.00 90 PHE A O 1
ATOM 737 N N . PHE A 1 91 ? -6.103 -7.404 -9.073 1.00 83.56 91 PHE A N 1
ATOM 738 C CA . PHE A 1 91 ? -6.540 -8.778 -9.218 1.00 83.56 91 PHE A CA 1
ATOM 739 C C . PHE A 1 91 ? -7.475 -8.884 -10.423 1.00 83.56 91 PHE A C 1
ATOM 741 O O . PHE A 1 91 ? -8.322 -8.027 -10.658 1.00 83.56 91 PHE A O 1
ATOM 748 N N . GLY A 1 92 ? -7.296 -9.931 -11.219 1.00 81.75 92 GLY A N 1
ATOM 749 C CA . GLY A 1 92 ? -8.211 -10.301 -12.296 1.00 81.75 92 GLY A CA 1
ATOM 750 C C . GLY A 1 92 ? -8.865 -11.659 -12.043 1.00 81.75 92 GLY A C 1
ATOM 751 O O . GLY A 1 92 ? -8.611 -12.318 -11.038 1.00 81.75 92 GLY A O 1
ATOM 752 N N . SER A 1 93 ? -9.6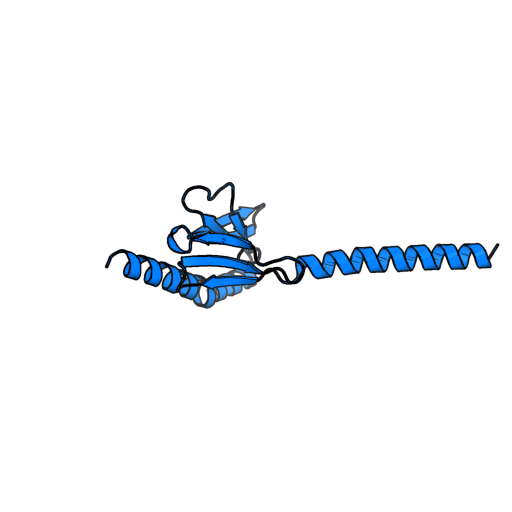37 -12.133 -13.018 1.00 79.69 93 SER A N 1
ATOM 753 C CA . SER A 1 93 ? -10.415 -13.382 -12.950 1.00 79.69 93 SER A CA 1
ATOM 754 C C . SER A 1 93 ? -9.610 -14.684 -13.133 1.00 79.69 93 SER A C 1
ATOM 756 O O . SER A 1 93 ? -10.175 -15.776 -13.162 1.00 79.69 93 SER A O 1
ATOM 758 N N . GLY A 1 94 ? -8.283 -14.614 -13.275 1.00 84.44 94 GLY A N 1
ATOM 759 C CA . GLY A 1 94 ? -7.442 -15.794 -13.502 1.00 84.44 94 GLY A CA 1
ATOM 760 C C . GLY A 1 94 ? -7.158 -16.610 -12.232 1.00 84.44 94 GLY A C 1
ATOM 761 O O . GLY A 1 94 ? -6.931 -16.051 -11.163 1.00 84.44 94 GLY A O 1
ATOM 762 N N . LYS A 1 95 ? -7.016 -17.941 -12.349 1.00 83.50 95 LYS A N 1
ATOM 763 C CA . LYS A 1 95 ? -6.724 -18.859 -11.217 1.00 83.50 95 LYS A CA 1
ATOM 764 C C . LYS A 1 95 ? -5.488 -18.467 -10.387 1.00 83.50 95 LYS A C 1
ATOM 766 O O . LYS A 1 95 ? -5.495 -18.581 -9.165 1.00 83.50 95 LYS A O 1
ATOM 771 N N . LYS A 1 96 ? -4.424 -17.977 -11.040 1.00 83.75 96 LYS A N 1
ATOM 772 C CA . LYS A 1 96 ? -3.214 -17.460 -10.363 1.00 83.75 96 LYS A CA 1
ATOM 773 C C . LYS A 1 96 ? -3.460 -16.136 -9.6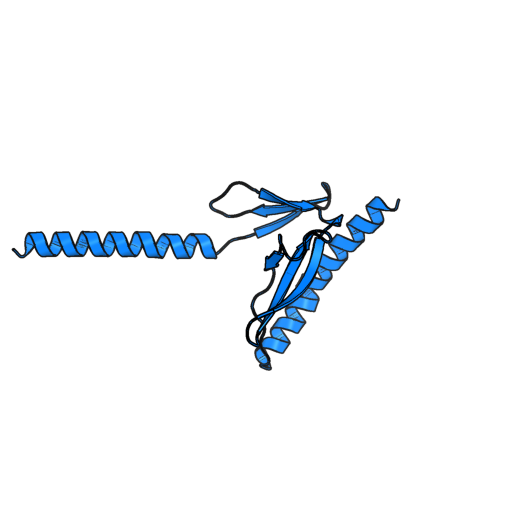30 1.00 83.75 96 LYS A C 1
ATOM 775 O O . LYS A 1 96 ? -2.768 -15.842 -8.664 1.00 83.75 96 LYS A O 1
ATOM 780 N N . SER A 1 97 ? -4.391 -15.319 -10.118 1.00 82.12 97 SER A N 1
ATOM 781 C CA . SER A 1 97 ? -4.792 -14.073 -9.464 1.00 82.12 97 SER A CA 1
ATOM 782 C C . SER A 1 97 ? -5.629 -14.368 -8.225 1.00 82.12 97 SER A C 1
ATOM 784 O O . SER A 1 97 ? -5.332 -13.830 -7.170 1.00 82.12 97 SER A O 1
ATOM 786 N N . ASN A 1 98 ? -6.574 -15.306 -8.328 1.00 82.25 98 ASN A N 1
ATOM 787 C CA . ASN A 1 98 ? -7.424 -15.708 -7.207 1.00 82.25 98 ASN A CA 1
ATOM 788 C C . ASN A 1 98 ? -6.602 -16.222 -6.018 1.00 82.25 98 ASN A C 1
ATOM 790 O O . ASN A 1 98 ? -6.808 -15.802 -4.891 1.00 82.25 98 ASN A O 1
ATOM 794 N N . ARG A 1 99 ? -5.579 -17.049 -6.278 1.00 86.69 99 ARG A N 1
ATOM 795 C CA . ARG A 1 99 ? -4.675 -17.513 -5.216 1.00 86.69 99 ARG A CA 1
ATOM 796 C C . ARG A 1 99 ? -3.907 -16.365 -4.545 1.00 86.69 99 ARG A C 1
ATOM 798 O O . ARG A 1 99 ? -3.774 -16.361 -3.328 1.00 86.69 99 ARG A O 1
ATOM 805 N N . ARG A 1 100 ? -3.404 -15.399 -5.325 1.00 84.88 100 ARG A N 1
ATOM 806 C CA . ARG A 1 100 ? -2.718 -14.214 -4.777 1.00 84.88 100 ARG A CA 1
ATOM 807 C C . ARG A 1 100 ? -3.666 -13.336 -3.964 1.00 84.88 100 ARG A C 1
ATOM 809 O O . ARG A 1 100 ? -3.250 -12.783 -2.954 1.00 84.88 100 ARG A O 1
ATOM 816 N N . GLN A 1 101 ? -4.918 -13.226 -4.396 1.00 85.56 101 GLN A N 1
ATOM 817 C CA . GLN A 1 101 ? -5.959 -12.531 -3.652 1.00 85.56 101 GLN A CA 1
ATOM 818 C C . GLN A 1 101 ? -6.234 -13.225 -2.312 1.00 85.56 101 GLN A C 1
ATOM 820 O O . GLN A 1 101 ? -6.173 -12.560 -1.285 1.00 85.56 101 GLN A O 1
ATOM 825 N N . ASP A 1 102 ? -6.438 -14.546 -2.302 1.00 85.69 102 ASP A N 1
ATOM 826 C CA . ASP A 1 102 ? -6.680 -15.312 -1.069 1.00 85.69 102 ASP A CA 1
ATOM 827 C C . ASP A 1 102 ? -5.515 -15.177 -0.071 1.00 85.69 102 ASP A C 1
ATOM 829 O O . ASP A 1 102 ? -5.717 -15.049 1.139 1.00 85.69 102 ASP A O 1
ATOM 833 N N . GLU A 1 103 ? -4.275 -15.210 -0.572 1.00 87.19 103 GLU A N 1
ATOM 834 C CA . GLU A 1 103 ? -3.066 -15.004 0.232 1.00 87.19 103 GLU A CA 1
ATOM 835 C C . GLU A 1 103 ? -3.008 -13.568 0.789 1.00 87.19 103 GLU A C 1
ATOM 837 O O . GLU A 1 103 ? -2.725 -13.378 1.972 1.00 87.19 103 GLU A O 1
ATOM 842 N N . TYR A 1 104 ? -3.345 -12.560 -0.023 1.00 85.38 104 TYR A N 1
ATOM 843 C CA . TYR A 1 104 ? -3.401 -11.159 0.404 1.00 85.38 104 TYR A CA 1
ATOM 844 C C . TYR A 1 104 ? -4.487 -10.915 1.462 1.00 85.38 104 TYR A C 1
ATOM 846 O O . TYR A 1 104 ? -4.243 -10.227 2.454 1.00 85.38 104 TYR A O 1
ATOM 854 N N . GLU A 1 105 ? -5.665 -11.514 1.302 1.00 84.38 105 GLU A N 1
ATOM 855 C CA . GLU A 1 105 ? -6.762 -11.394 2.263 1.00 84.38 105 GLU A CA 1
ATOM 856 C C . GLU A 1 105 ? -6.380 -11.971 3.633 1.00 84.38 105 GLU A C 1
ATOM 858 O O . GLU A 1 105 ? -6.560 -11.324 4.668 1.00 84.38 105 GLU A O 1
ATOM 863 N N . LYS A 1 106 ? -5.771 -13.162 3.643 1.00 86.38 106 LYS A N 1
ATOM 864 C CA . LYS A 1 106 ? -5.370 -13.843 4.882 1.00 86.38 106 LYS A CA 1
ATOM 865 C C . LYS A 1 106 ? -4.200 -13.176 5.592 1.00 86.38 106 LYS A C 1
ATOM 867 O O . LYS A 1 106 ? -4.195 -13.109 6.818 1.00 86.38 106 LYS A O 1
ATOM 872 N N . GLU A 1 107 ? -3.196 -12.716 4.851 1.00 84.88 107 GLU A N 1
ATOM 873 C CA . GLU A 1 107 ? -1.954 -12.220 5.453 1.00 84.88 107 GLU A CA 1
ATOM 874 C C . GLU A 1 107 ? -1.931 -10.709 5.665 1.00 84.88 107 GLU A C 1
ATOM 876 O O . GLU A 1 107 ? -1.260 -10.244 6.592 1.00 84.88 107 GLU A O 1
ATOM 881 N N . VAL A 1 108 ? -2.617 -9.945 4.810 1.00 83.00 108 VAL A N 1
ATOM 882 C CA . VAL A 1 108 ? -2.575 -8.478 4.810 1.00 83.00 108 VAL A CA 1
ATOM 883 C C . VAL A 1 108 ? -3.884 -7.901 5.328 1.00 83.00 108 VAL A C 1
ATOM 885 O O . VAL A 1 108 ? -3.842 -7.220 6.354 1.00 83.00 108 VAL A O 1
ATOM 888 N N . LEU A 1 109 ? -5.035 -8.200 4.702 1.00 82.69 109 LEU A N 1
ATOM 889 C CA . LEU A 1 109 ? -6.321 -7.653 5.176 1.00 82.69 109 LEU A CA 1
ATOM 890 C C . LEU A 1 109 ? -6.588 -8.060 6.621 1.00 82.69 109 LEU A C 1
ATOM 892 O O . LEU A 1 109 ? -6.826 -7.190 7.447 1.00 82.69 109 LEU A O 1
ATOM 896 N N . ALA A 1 110 ? -6.437 -9.343 6.960 1.00 83.25 110 ALA A N 1
ATOM 897 C CA . ALA A 1 110 ? -6.707 -9.810 8.319 1.00 83.25 110 ALA A CA 1
ATOM 898 C C . ALA A 1 110 ? -5.844 -9.112 9.389 1.00 83.25 110 ALA A C 1
ATOM 900 O O . ALA A 1 110 ? -6.272 -8.958 10.533 1.00 83.25 110 ALA A O 1
ATOM 901 N N . LYS A 1 111 ? -4.617 -8.689 9.049 1.00 83.06 111 LYS A N 1
ATOM 902 C CA . LYS A 1 111 ? -3.769 -7.913 9.968 1.00 83.06 111 LYS A CA 1
ATOM 903 C C . LYS A 1 111 ? -4.249 -6.468 10.074 1.00 83.06 111 LYS A C 1
ATOM 905 O O . LYS A 1 111 ? -4.274 -5.936 11.179 1.00 83.06 111 LYS A O 1
ATOM 910 N N . ILE A 1 112 ? -4.636 -5.849 8.960 1.00 81.12 112 ILE A N 1
ATOM 911 C CA . ILE A 1 112 ? -5.161 -4.479 8.956 1.00 81.12 112 ILE A CA 1
ATOM 912 C C . ILE A 1 112 ? -6.492 -4.415 9.715 1.00 81.12 112 ILE A C 1
ATOM 914 O O . ILE A 1 112 ? -6.651 -3.541 10.562 1.00 81.12 112 ILE A O 1
ATOM 918 N N . ASP A 1 113 ? -7.396 -5.370 9.499 1.00 81.75 113 ASP A N 1
ATOM 919 C CA . ASP A 1 113 ? -8.685 -5.440 10.192 1.00 81.75 113 ASP A CA 1
ATOM 920 C C . ASP A 1 113 ? -8.500 -5.563 11.707 1.00 81.75 113 ASP A C 1
ATOM 922 O O . ASP A 1 113 ? -9.101 -4.802 12.461 1.00 81.75 113 ASP A O 1
ATOM 926 N N . LYS A 1 114 ? -7.580 -6.426 12.163 1.00 83.75 114 LYS A N 1
ATOM 927 C CA . LYS A 1 114 ? -7.223 -6.531 13.589 1.00 83.75 114 LYS A CA 1
ATOM 928 C C . LYS A 1 114 ? -6.691 -5.218 14.165 1.00 83.75 114 LYS A C 1
ATOM 930 O O . LYS A 1 114 ? -6.996 -4.886 15.308 1.00 83.75 114 LYS A O 1
ATOM 935 N N . LEU A 1 115 ? -5.877 -4.480 13.407 1.00 80.06 115 LEU A N 1
ATOM 936 C CA . LEU A 1 115 ? -5.347 -3.184 13.847 1.00 80.06 115 LEU A CA 1
ATOM 937 C C . LEU A 1 115 ? -6.458 -2.136 13.956 1.00 80.06 115 LEU A C 1
ATOM 939 O O . LEU A 1 115 ? -6.500 -1.390 14.933 1.00 80.06 115 LEU A O 1
ATOM 943 N N . ILE A 1 116 ? -7.362 -2.099 12.977 1.00 77.81 116 ILE A N 1
ATOM 944 C CA . ILE A 1 116 ? -8.519 -1.204 12.984 1.00 77.81 116 ILE A CA 1
ATOM 945 C C . ILE A 1 116 ? -9.421 -1.537 14.182 1.00 77.81 116 ILE A C 1
ATOM 947 O O . ILE A 1 116 ? -9.760 -0.644 14.959 1.00 77.81 116 ILE A O 1
ATOM 951 N N . GLU A 1 117 ? -9.746 -2.813 14.391 1.00 80.88 117 GLU A N 1
ATOM 952 C CA . GLU A 1 117 ? -10.576 -3.285 15.504 1.00 80.88 117 GLU A CA 1
ATOM 953 C C . GLU A 1 117 ? -9.963 -2.951 16.874 1.00 80.88 117 GLU A C 1
ATOM 955 O O . GLU A 1 117 ? -10.652 -2.425 17.750 1.00 80.88 117 GLU A O 1
ATOM 960 N N . ALA A 1 118 ? -8.653 -3.161 17.049 1.00 80.62 118 ALA A N 1
ATOM 961 C CA . ALA A 1 118 ? -7.947 -2.815 18.282 1.00 80.62 118 ALA A CA 1
ATOM 962 C C . ALA A 1 118 ? -8.039 -1.314 18.616 1.00 80.62 118 ALA A C 1
ATOM 964 O O . ALA A 1 118 ? -8.206 -0.938 19.779 1.00 80.62 118 ALA A O 1
ATOM 965 N N . VAL A 1 119 ? -7.968 -0.447 17.601 1.00 74.62 119 VAL A N 1
ATOM 966 C CA . VAL A 1 119 ? -8.128 1.005 17.772 1.00 74.62 119 VAL A CA 1
ATOM 967 C C . VAL A 1 119 ? -9.573 1.369 18.127 1.00 74.62 119 VAL A C 1
ATOM 969 O O . VAL A 1 119 ? -9.786 2.209 19.005 1.00 74.62 119 VAL A O 1
ATOM 972 N N . TYR A 1 120 ? -10.567 0.726 17.507 1.00 73.75 120 TYR A N 1
ATOM 973 C CA . TYR A 1 120 ? -11.978 0.927 17.857 1.00 73.75 120 TYR A CA 1
ATOM 974 C C . TYR A 1 120 ? -12.275 0.527 19.309 1.00 73.75 120 TYR A C 1
ATOM 976 O O . TYR A 1 120 ? -12.899 1.302 20.036 1.00 73.75 120 TYR A O 1
ATOM 984 N N . LEU A 1 121 ? -11.778 -0.632 19.756 1.00 76.44 121 LEU A N 1
ATOM 985 C CA . LEU A 1 121 ? -11.942 -1.113 21.133 1.00 76.44 121 LEU A CA 1
ATOM 986 C C . LEU A 1 121 ? -11.294 -0.175 22.158 1.00 76.44 121 LEU A C 1
ATOM 988 O O . LEU A 1 121 ? -11.918 0.148 23.166 1.00 76.44 121 LEU A O 1
ATOM 992 N N . LYS A 1 122 ? -10.084 0.330 21.881 1.00 74.69 122 LYS A N 1
ATOM 993 C CA . LYS A 1 122 ? -9.387 1.298 22.748 1.00 74.69 122 LYS A CA 1
ATOM 994 C C . LYS A 1 122 ? -10.157 2.612 22.927 1.00 74.69 122 LYS A C 1
ATOM 996 O O . LYS A 1 122 ? -9.954 3.293 23.920 1.00 74.69 122 LYS A O 1
ATOM 1001 N N . ARG A 1 123 ? -10.997 2.993 21.962 1.00 66.50 123 ARG A N 1
ATOM 1002 C CA . ARG A 1 123 ? -11.764 4.248 21.984 1.00 66.50 123 ARG A CA 1
ATOM 1003 C C . ARG A 1 123 ? -13.148 4.109 22.622 1.00 66.50 123 ARG A C 1
ATOM 1005 O O . ARG A 1 123 ? -13.745 5.118 22.984 1.00 66.50 123 ARG A O 1
ATOM 1012 N N . SER A 1 124 ? -13.670 2.885 22.700 1.00 65.81 124 SER A N 1
ATOM 1013 C CA . SER A 1 124 ? -14.959 2.575 23.332 1.00 65.81 124 SER A CA 1
ATOM 1014 C C . SER A 1 124 ? -14.862 2.372 24.851 1.00 65.81 124 SER A C 1
ATOM 1016 O O . SER A 1 124 ? -15.896 2.181 25.491 1.00 65.81 124 SER A O 1
ATOM 1018 N N . ASN A 1 125 ? -13.647 2.371 25.399 1.00 53.72 125 ASN A N 1
ATOM 1019 C CA . ASN A 1 125 ? -13.320 2.181 26.810 1.00 53.72 125 ASN A CA 1
ATOM 1020 C C . ASN A 1 125 ? -12.711 3.475 27.361 1.00 53.72 125 ASN A C 1
ATOM 1022 O O . ASN A 1 125 ? -12.988 3.810 28.530 1.00 53.72 125 ASN A O 1
#

Secondary structure (DSSP, 8-state):
-HHHHHHHHHHHHHHHHHHHHHHHHHHT--EEEEETTTTEEEEE-SSS--EEEEEGGGEEEEEEEETTEEEEEEEETTTTTTSEEE-SPPB-SSHHHHHHHHHHIIIIIHHHHHHHHHHHHHH--